Protein AF-A0A6N9SMT8-F1 (afdb_monomer)

Solvent-accessible surface area (backbone atoms only — not comparable to full-atom values): 4051 Å² total; per-residue (Å²): 124,60,95,87,56,70,89,83,45,89,57,44,68,62,53,46,66,69,45,44,70,58,43,58,58,44,51,75,76,48,76,59,62,83,89,44,72,56,46,66,60,53,52,50,51,53,51,50,51,51,49,55,52,50,51,52,51,50,52,55,53,54,64,72,76,107

Secondary structure (DSSP, 8-state):
--TTS-TT-TTHHHHHHHHHHHHHHHTTT---BTTB--HHHHHHHHHHHHHHHHHHHHHHHHHHH-

Radius of gyration: 16.3 Å; Cα contacts (8 Å, |Δi|>4): 21; chains: 1; bounding box: 46×19×41 Å

Nearest PDB structures (foldseek):
  7xzi-assembly1_D  TM=7.567E-01  e=1.176E+00  Chlamydomonas reinhardtii

Foldseek 3Di:
DAPPDDPPDPCVVVVCVVCVVVLVVQCVPDPAPVPHDCSVVVVVVVVVVCVVVVVVVVVVVVVVVD

Sequence (66 aa):
MLSWVNPYSPLLGAVEGLVHPFLRVLRRFIRPLGSIDLSPVILMLFFQFSLTVGVGALEMLVQRFM

pLDDT: mean 89.57, std 9.47, range [47.53, 98.25]

Mean predicted aligned error: 5.24 Å

Structure (mmCIF, N/CA/C/O backbone):
data_AF-A0A6N9SMT8-F1
#
_entry.id   AF-A0A6N9SMT8-F1
#
loop_
_atom_site.group_PDB
_atom_site.id
_atom_site.type_symbol
_atom_site.label_atom_id
_atom_site.label_alt_id
_atom_site.label_comp_id
_atom_site.label_asym_id
_atom_site.label_entity_id
_atom_site.label_seq_id
_atom_site.pdbx_PDB_ins_code
_atom_site.Cartn_x
_atom_site.Cartn_y
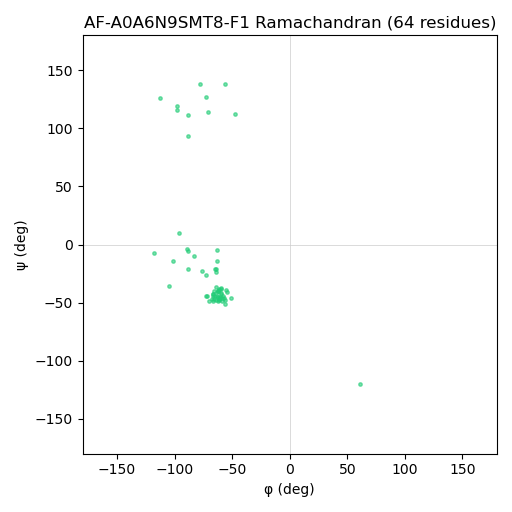_atom_site.Cartn_z
_atom_site.occupancy
_atom_site.B_iso_or_equiv
_atom_site.auth_seq_id
_atom_site.auth_comp_id
_atom_site.auth_asym_id
_atom_site.auth_atom_id
_atom_site.pdbx_PDB_model_num
ATOM 1 N N . MET A 1 1 ? -14.150 -7.545 14.615 1.00 47.53 1 MET A N 1
ATOM 2 C CA . MET A 1 1 ? -12.702 -7.252 14.609 1.00 47.53 1 MET A CA 1
ATOM 3 C C . MET A 1 1 ? -12.045 -8.292 13.726 1.00 47.53 1 MET A C 1
ATOM 5 O O . MET A 1 1 ? -12.407 -9.454 13.855 1.00 47.53 1 MET A O 1
ATOM 9 N N . LEU A 1 2 ? -11.194 -7.884 12.781 1.00 59.19 2 LEU A N 1
ATOM 10 C CA . LEU A 1 2 ? -10.410 -8.800 11.945 1.00 59.19 2 LEU A CA 1
ATOM 11 C C . LEU A 1 2 ? -9.766 -9.858 12.857 1.00 59.19 2 LEU A C 1
ATOM 13 O O . LEU A 1 2 ? -8.911 -9.499 13.654 1.00 59.19 2 LEU A O 1
ATOM 17 N N . SER A 1 3 ? -10.159 -11.135 12.782 1.00 63.00 3 SER A N 1
ATOM 18 C CA . SER A 1 3 ? -9.668 -12.180 13.710 1.00 63.00 3 SER A CA 1
ATOM 19 C C . SER A 1 3 ? -8.154 -12.441 13.628 1.00 63.00 3 SER A C 1
ATOM 21 O O . SER A 1 3 ? -7.622 -13.224 14.403 1.00 63.00 3 SER A O 1
ATOM 23 N N . TRP A 1 4 ? -7.471 -11.786 12.690 1.00 71.56 4 TRP A N 1
ATOM 24 C CA . TRP A 1 4 ? -6.067 -11.970 12.329 1.00 71.56 4 TRP A CA 1
ATOM 25 C C . TRP A 1 4 ? -5.242 -10.692 12.570 1.00 71.56 4 TRP A C 1
ATOM 27 O O . TRP A 1 4 ? -4.024 -10.718 12.429 1.00 71.56 4 TRP A O 1
ATOM 37 N N . VAL A 1 5 ? -5.891 -9.568 12.910 1.00 74.12 5 VAL A N 1
ATOM 38 C CA . VAL A 1 5 ? -5.235 -8.291 13.233 1.00 74.12 5 VAL A CA 1
ATOM 39 C C . VAL A 1 5 ? -5.465 -7.994 14.707 1.00 74.12 5 VAL A C 1
ATOM 41 O O . VAL A 1 5 ? -6.603 -7.978 15.167 1.00 74.12 5 VAL A O 1
ATOM 44 N N . ASN A 1 6 ? -4.382 -7.751 15.447 1.00 82.06 6 ASN A N 1
ATOM 45 C CA . ASN A 1 6 ? -4.447 -7.432 16.871 1.00 82.06 6 ASN A CA 1
ATOM 46 C C . ASN A 1 6 ? -5.025 -6.013 17.089 1.00 82.06 6 ASN A C 1
ATOM 48 O O . ASN A 1 6 ? -4.341 -5.041 16.752 1.00 82.06 6 ASN A O 1
ATOM 52 N N . PRO A 1 7 ? -6.222 -5.865 17.698 1.00 80.69 7 PRO A N 1
ATOM 53 C CA . PRO A 1 7 ? -6.848 -4.561 17.939 1.00 80.69 7 PRO A CA 1
ATOM 54 C C . PRO A 1 7 ? -6.067 -3.673 18.915 1.00 80.69 7 PRO A C 1
ATOM 56 O O . PRO A 1 7 ? -6.241 -2.460 18.918 1.00 80.69 7 PRO A O 1
ATOM 59 N N . TYR A 1 8 ? -5.216 -4.272 19.748 1.00 86.81 8 TYR A N 1
ATOM 60 C CA . TYR A 1 8 ? -4.478 -3.587 20.810 1.00 86.81 8 TYR A CA 1
ATOM 61 C C . TYR A 1 8 ? -3.060 -3.177 20.389 1.00 86.81 8 TYR A C 1
ATOM 63 O O . TYR A 1 8 ? -2.251 -2.791 21.229 1.00 86.81 8 TYR A O 1
ATOM 71 N N . SER A 1 9 ? -2.725 -3.279 19.099 1.00 88.62 9 SER A N 1
ATOM 72 C CA . SER A 1 9 ? -1.409 -2.869 18.610 1.00 88.62 9 SER A CA 1
ATOM 73 C C . SER A 1 9 ? -1.276 -1.339 18.604 1.00 88.62 9 SER A C 1
ATOM 75 O O . SER A 1 9 ? -2.086 -0.669 17.960 1.00 88.62 9 SER A O 1
ATOM 77 N N . PRO A 1 10 ? -0.227 -0.761 19.221 1.00 90.69 10 PRO A N 1
ATOM 78 C CA . PRO A 1 10 ? 0.002 0.687 19.205 1.00 90.69 10 PRO A CA 1
ATOM 79 C C . PRO A 1 10 ? 0.274 1.229 17.792 1.00 90.69 10 PRO A C 1
ATOM 81 O O . PRO A 1 10 ? 0.079 2.412 17.533 1.00 90.69 10 PRO A O 1
ATOM 84 N N . LEU A 1 11 ? 0.692 0.365 16.860 1.00 92.06 11 LEU A N 1
ATOM 85 C CA . LEU A 1 11 ? 0.953 0.728 15.466 1.00 92.06 11 LEU A 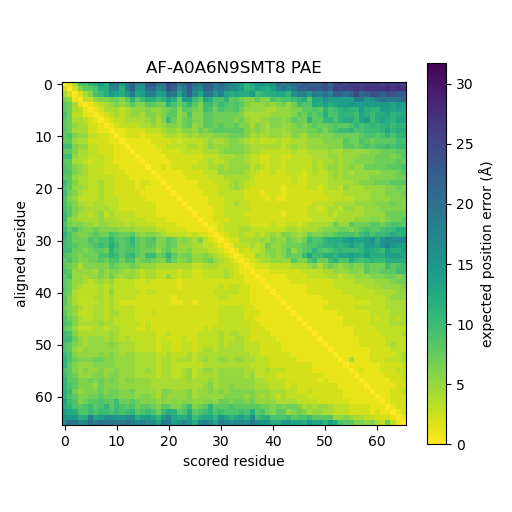CA 1
ATOM 86 C C . LEU A 1 11 ? -0.285 0.612 14.566 1.00 92.06 11 LEU A C 1
ATOM 88 O O . LEU A 1 11 ? -0.213 0.995 13.399 1.00 92.06 11 LEU A O 1
ATOM 92 N N . LEU A 1 12 ? -1.413 0.102 15.077 1.00 88.38 12 LEU A N 1
ATOM 93 C CA . LEU A 1 12 ? -2.598 -0.189 14.267 1.00 88.38 12 LEU A CA 1
ATOM 94 C C . LEU A 1 12 ? -3.083 1.042 13.498 1.00 88.38 12 LEU A C 1
ATOM 96 O O . LEU A 1 12 ? -3.279 0.955 12.292 1.00 88.38 12 LEU A O 1
ATOM 100 N N . GLY A 1 13 ? -3.198 2.195 14.163 1.00 89.50 13 GLY A N 1
ATOM 101 C CA . GLY A 1 13 ? -3.676 3.424 13.524 1.00 89.50 13 GLY A CA 1
ATOM 102 C C . GLY A 1 13 ? -2.755 3.927 12.408 1.00 89.50 13 GLY A C 1
ATOM 103 O O . GLY A 1 13 ? -3.233 4.384 11.372 1.00 89.50 13 GLY A O 1
ATOM 104 N N . ALA A 1 14 ? -1.436 3.789 12.578 1.00 92.69 14 ALA A N 1
ATOM 105 C CA . ALA A 1 14 ? -0.469 4.168 11.550 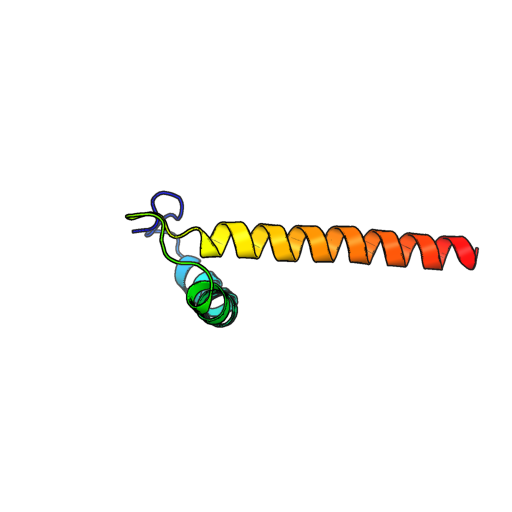1.00 92.69 14 ALA A CA 1
ATOM 106 C C . ALA A 1 14 ? -0.568 3.243 10.329 1.00 92.69 14 ALA A C 1
ATOM 108 O O . ALA A 1 14 ? -0.651 3.714 9.196 1.00 92.69 14 ALA A O 1
ATOM 109 N N . VAL A 1 15 ? -0.614 1.927 10.559 1.00 90.56 15 VAL A N 1
ATOM 110 C CA . VAL A 1 15 ? -0.738 0.938 9.482 1.00 90.56 15 VAL A CA 1
ATOM 111 C C . VAL A 1 15 ? -2.072 1.091 8.761 1.00 90.56 15 VAL A C 1
ATOM 113 O O . VAL A 1 15 ? -2.078 1.169 7.535 1.00 90.56 15 VAL A O 1
ATOM 116 N N . GLU A 1 16 ? -3.187 1.195 9.490 1.00 90.00 16 GLU A N 1
ATOM 117 C CA . GLU A 1 16 ? -4.506 1.422 8.899 1.00 90.00 16 GLU A CA 1
ATOM 118 C C . GLU A 1 16 ? -4.516 2.689 8.052 1.00 90.00 16 GLU A C 1
ATOM 120 O O . GLU A 1 16 ? -4.953 2.625 6.908 1.00 90.00 16 GLU A O 1
ATOM 125 N N . GLY A 1 17 ? -3.962 3.804 8.538 1.00 93.00 17 GLY A N 1
ATOM 126 C CA . GLY A 1 17 ? -3.854 5.041 7.763 1.00 93.00 17 GLY A CA 1
ATOM 127 C C . GLY A 1 17 ? -3.134 4.859 6.421 1.00 93.00 17 GLY A C 1
ATOM 128 O O . GLY A 1 17 ? -3.575 5.406 5.408 1.00 93.00 17 GLY A O 1
ATOM 129 N N . LEU A 1 18 ? -2.080 4.037 6.390 1.00 93.31 18 LEU A N 1
ATOM 130 C CA . LEU A 1 18 ? -1.318 3.742 5.175 1.00 93.31 18 LEU A CA 1
ATOM 131 C C . LEU A 1 18 ? -2.079 2.830 4.206 1.00 93.31 18 LEU A C 1
ATOM 133 O O . LEU A 1 18 ? -2.090 3.078 3.000 1.00 93.31 18 LEU A O 1
ATOM 137 N N . VAL A 1 19 ? -2.722 1.774 4.709 1.00 93.12 19 VAL A N 1
ATOM 138 C CA . VAL A 1 19 ? -3.356 0.763 3.846 1.00 93.12 19 VAL A CA 1
ATOM 139 C C . VAL A 1 19 ? -4.798 1.106 3.469 1.00 93.12 19 VAL A C 1
ATOM 141 O O . VAL A 1 19 ? -5.299 0.620 2.454 1.00 93.12 19 VAL A O 1
ATOM 144 N N . HIS A 1 20 ? -5.475 1.965 4.238 1.00 93.31 20 HIS A N 1
ATOM 145 C CA . HIS A 1 20 ? -6.886 2.306 4.058 1.00 93.31 20 HIS A CA 1
ATOM 146 C C . HIS A 1 20 ? -7.280 2.735 2.634 1.00 93.31 20 HIS A C 1
ATOM 148 O O . HIS A 1 20 ? -8.301 2.234 2.150 1.00 93.31 20 HIS A O 1
ATOM 154 N N . PRO A 1 21 ? -6.549 3.621 1.920 1.00 94.69 21 PRO A N 1
ATOM 155 C CA . PRO A 1 21 ? -6.935 3.996 0.558 1.00 94.69 21 PRO A CA 1
ATOM 156 C C . PRO A 1 21 ? -6.941 2.794 -0.397 1.00 94.69 21 PRO A C 1
ATOM 158 O O . PRO A 1 21 ? -7.871 2.653 -1.192 1.00 94.69 21 PRO A O 1
ATOM 161 N N . PHE A 1 22 ? -5.973 1.887 -0.269 1.00 95.00 22 PHE A N 1
ATOM 162 C CA . PHE A 1 22 ? -5.883 0.681 -1.092 1.00 95.00 22 PHE A CA 1
ATOM 163 C C . PHE A 1 22 ? -6.965 -0.337 -0.731 1.00 95.00 22 PHE A C 1
ATOM 165 O O . PHE A 1 22 ? -7.655 -0.852 -1.612 1.00 95.00 22 PHE A O 1
ATOM 172 N N . LEU A 1 23 ? -7.186 -0.568 0.568 1.00 92.56 23 LEU A N 1
ATOM 173 C CA . LEU A 1 23 ? -8.260 -1.438 1.045 1.00 92.56 23 LEU A CA 1
ATOM 174 C C . LEU A 1 23 ? -9.633 -0.932 0.597 1.00 92.56 23 LEU A C 1
ATOM 176 O O . LEU A 1 23 ? -10.480 -1.733 0.215 1.00 92.56 23 LEU A O 1
ATOM 180 N N . ARG A 1 24 ? -9.858 0.388 0.583 1.00 93.31 24 ARG A N 1
ATOM 181 C CA . ARG A 1 24 ? -11.112 0.986 0.103 1.00 93.31 24 ARG A CA 1
ATOM 182 C C . ARG A 1 24 ? -11.369 0.665 -1.367 1.00 93.31 24 ARG A C 1
ATOM 184 O O . ARG A 1 24 ? -12.519 0.442 -1.730 1.00 93.31 24 ARG A O 1
ATOM 191 N N . VAL A 1 25 ? -10.330 0.648 -2.203 1.00 93.12 25 VAL A N 1
ATOM 192 C CA . VAL A 1 25 ? -10.451 0.254 -3.613 1.00 93.12 25 VAL A CA 1
ATOM 193 C C . VAL A 1 25 ? -10.731 -1.242 -3.720 1.00 93.12 25 VAL A C 1
ATOM 195 O O . VAL A 1 25 ? -11.694 -1.622 -4.380 1.00 93.12 25 VAL A O 1
ATOM 198 N N . LEU A 1 26 ? -9.965 -2.085 -3.024 1.00 93.12 26 LEU A N 1
ATOM 199 C CA . LEU A 1 26 ? -10.141 -3.541 -3.065 1.00 93.12 26 LEU A CA 1
ATOM 200 C C . LEU A 1 26 ? -11.536 -3.980 -2.603 1.00 93.12 26 LEU A C 1
ATOM 202 O O . LEU A 1 26 ? -12.174 -4.798 -3.263 1.00 93.12 26 LEU A O 1
ATOM 206 N N . ARG A 1 27 ? -12.054 -3.373 -1.529 1.00 92.00 27 ARG A N 1
ATOM 207 C CA . ARG A 1 27 ? -13.398 -3.638 -0.987 1.00 92.00 27 ARG A CA 1
ATOM 208 C C . ARG A 1 27 ? -14.538 -3.283 -1.948 1.00 92.00 27 ARG A C 1
ATOM 210 O O . ARG A 1 27 ? -15.665 -3.708 -1.719 1.00 92.00 27 ARG A O 1
ATOM 217 N N . ARG A 1 28 ? -14.287 -2.522 -3.025 1.00 91.69 28 ARG A N 1
ATOM 218 C CA . ARG A 1 28 ? -15.286 -2.308 -4.093 1.00 91.69 28 ARG A CA 1
ATOM 219 C C . ARG A 1 28 ? -15.478 -3.550 -4.961 1.00 91.69 28 ARG A C 1
ATOM 221 O O . ARG A 1 28 ? -16.547 -3.720 -5.535 1.00 91.69 28 ARG A O 1
ATOM 228 N N . PHE A 1 29 ? -14.456 -4.396 -5.055 1.00 90.75 29 PHE A N 1
ATOM 229 C CA . P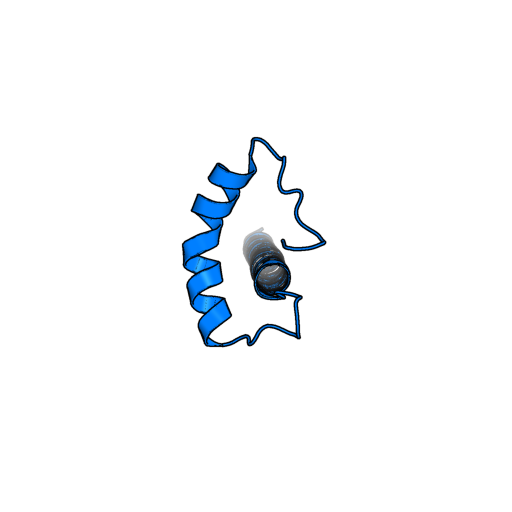HE A 1 29 ? -14.451 -5.593 -5.895 1.00 90.75 29 PHE A CA 1
ATOM 230 C C . PHE A 1 29 ? -14.618 -6.871 -5.071 1.00 90.75 29 PHE A C 1
ATOM 232 O O . PHE A 1 29 ? -15.274 -7.814 -5.505 1.00 90.75 29 PHE A O 1
ATOM 239 N N . ILE A 1 30 ? -14.050 -6.893 -3.866 1.00 85.38 30 ILE A N 1
ATOM 240 C CA . ILE A 1 30 ? -14.048 -8.052 -2.980 1.00 85.38 30 ILE A CA 1
ATOM 241 C C . ILE A 1 30 ? -15.173 -7.885 -1.966 1.00 85.38 30 ILE A C 1
ATOM 243 O O . ILE A 1 30 ? -15.146 -6.982 -1.128 1.00 85.38 30 ILE A O 1
ATOM 247 N N . ARG A 1 31 ? -16.163 -8.778 -2.022 1.00 81.38 31 ARG A N 1
ATOM 248 C CA . ARG A 1 31 ? -17.178 -8.881 -0.970 1.00 81.38 31 ARG A CA 1
ATOM 249 C C . ARG A 1 31 ? -16.582 -9.629 0.231 1.00 81.38 31 ARG A C 1
ATOM 251 O O . ARG A 1 31 ? -15.895 -10.628 0.015 1.00 81.38 31 ARG A O 1
ATOM 258 N N . PRO A 1 32 ? -16.841 -9.192 1.476 1.00 79.94 32 PRO A N 1
ATOM 259 C CA . PRO A 1 32 ? -16.440 -9.942 2.663 1.00 79.94 32 PRO A CA 1
ATOM 260 C C . PRO A 1 32 ? -17.005 -11.368 2.631 1.00 79.94 32 PRO A C 1
ATOM 262 O O . PRO A 1 32 ? -18.170 -11.567 2.275 1.00 79.94 32 PRO A O 1
ATOM 265 N N . LEU A 1 33 ? -16.196 -12.358 3.015 1.00 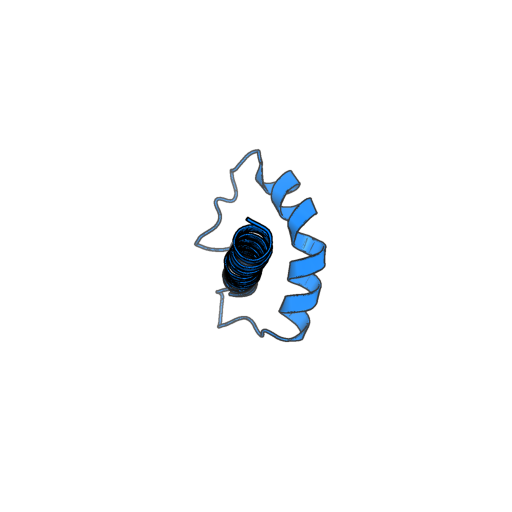83.81 33 LEU A N 1
ATOM 266 C CA . LEU A 1 33 ? -16.659 -13.735 3.182 1.00 83.81 33 LEU A CA 1
ATOM 267 C C . LEU A 1 33 ? -17.166 -13.901 4.615 1.00 83.81 33 LEU A C 1
ATOM 269 O O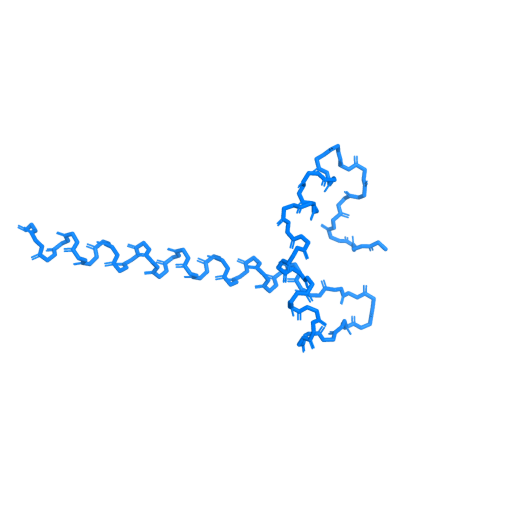 . LEU A 1 33 ? -16.398 -14.154 5.544 1.00 83.81 33 LEU A O 1
ATOM 273 N N . GLY A 1 34 ? -18.472 -13.704 4.802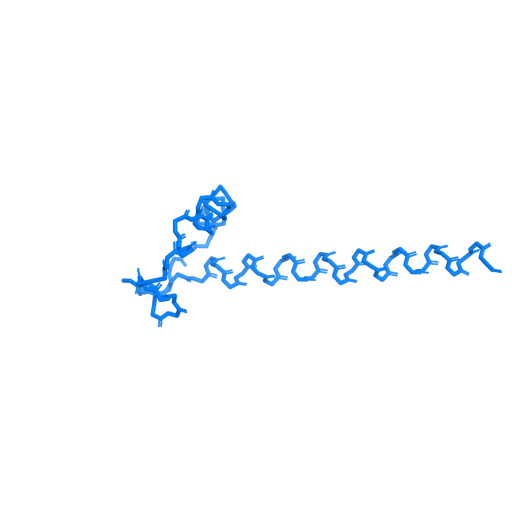 1.00 83.81 34 GLY A N 1
ATOM 274 C CA . GLY A 1 34 ? -19.076 -13.684 6.133 1.00 83.81 34 GLY A CA 1
ATOM 275 C C . GLY A 1 34 ? -18.478 -12.563 6.988 1.00 83.81 34 GLY A C 1
ATOM 276 O O . GLY A 1 34 ? -18.564 -11.392 6.625 1.00 83.81 34 GLY A O 1
ATOM 277 N N . SER A 1 35 ? -17.859 -12.917 8.116 1.00 79.88 35 SER A N 1
ATOM 278 C CA . SER A 1 35 ? -17.184 -11.974 9.022 1.00 79.88 35 SER A CA 1
ATOM 279 C C . SER A 1 35 ? -15.708 -11.724 8.684 1.00 79.88 35 SER A C 1
ATOM 281 O O . SER A 1 35 ? -15.062 -10.906 9.345 1.00 79.88 35 SER A O 1
ATOM 283 N N . ILE A 1 36 ? -15.162 -12.416 7.677 1.00 83.31 36 ILE A N 1
ATOM 284 C CA . ILE A 1 36 ? -13.749 -12.339 7.302 1.00 83.31 36 ILE A CA 1
ATOM 285 C C . ILE A 1 36 ? -13.589 -11.369 6.131 1.00 83.31 36 ILE A C 1
ATOM 287 O O . ILE A 1 36 ? -14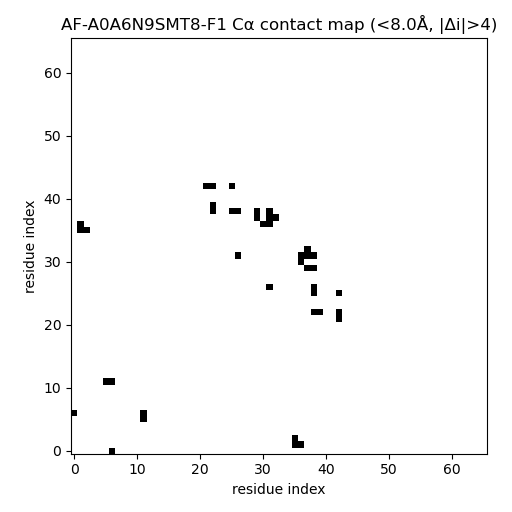.116 -11.575 5.036 1.00 83.31 36 ILE A O 1
ATOM 291 N N . ASP A 1 37 ? -12.812 -10.312 6.356 1.00 85.81 37 ASP A N 1
ATOM 292 C CA . ASP A 1 37 ? -12.360 -9.416 5.295 1.00 85.81 37 ASP A CA 1
ATOM 293 C C . ASP A 1 37 ? -11.048 -9.954 4.707 1.00 85.81 37 ASP A C 1
ATOM 295 O O . ASP A 1 37 ? -10.015 -9.967 5.376 1.00 85.81 37 ASP A O 1
ATOM 299 N N . LEU A 1 38 ? -11.100 -10.413 3.453 1.00 89.12 38 LEU A N 1
ATOM 300 C CA . LEU A 1 38 ? -9.937 -10.910 2.709 1.00 89.12 38 LEU A CA 1
ATOM 301 C C . LEU A 1 38 ? -9.119 -9.795 2.047 1.00 89.12 38 LEU A C 1
ATOM 303 O O . LEU A 1 38 ? -8.016 -10.053 1.562 1.00 89.12 38 LEU A O 1
ATOM 307 N N . SER A 1 39 ? -9.630 -8.561 2.028 1.00 90.31 39 SER A N 1
ATOM 308 C CA . SER A 1 39 ? -8.969 -7.430 1.372 1.00 90.31 39 SER A CA 1
ATOM 309 C C . SER A 1 39 ? -7.525 -7.213 1.853 1.00 90.31 39 SER A C 1
ATOM 311 O O . SER A 1 39 ? -6.674 -6.975 0.998 1.00 90.31 39 SER A O 1
ATOM 313 N N . PRO A 1 40 ? -7.188 -7.337 3.158 1.00 89.38 40 PRO A N 1
ATOM 314 C CA . PRO A 1 40 ? -5.810 -7.184 3.629 1.00 89.38 40 PRO A CA 1
ATOM 315 C C . PRO A 1 40 ? -4.851 -8.240 3.073 1.00 89.38 40 PRO A C 1
ATOM 317 O O . PRO A 1 40 ? -3.759 -7.900 2.624 1.00 89.38 40 PRO A O 1
ATOM 320 N N . VAL A 1 41 ? -5.267 -9.510 3.051 1.00 91.00 41 VAL A N 1
ATOM 321 C CA . VAL A 1 41 ? -4.441 -10.610 2.530 1.00 91.00 41 VAL A CA 1
ATOM 322 C C . VAL A 1 41 ? -4.238 -10.452 1.028 1.00 91.00 41 VAL A C 1
ATOM 324 O O . VAL A 1 41 ? -3.117 -10.566 0.541 1.00 91.00 41 VAL A O 1
ATOM 327 N N . ILE A 1 42 ? -5.300 -10.126 0.290 1.00 93.19 42 ILE A N 1
ATOM 328 C CA . ILE A 1 42 ? -5.217 -9.915 -1.159 1.00 93.19 42 ILE A CA 1
ATOM 329 C C . ILE A 1 42 ? -4.315 -8.717 -1.479 1.00 93.19 42 ILE A C 1
ATOM 331 O O . ILE A 1 42 ? -3.497 -8.801 -2.393 1.00 93.19 42 ILE A O 1
ATOM 335 N N . LEU A 1 43 ? -4.404 -7.633 -0.703 1.00 93.38 43 LEU A N 1
ATOM 336 C CA . LEU A 1 43 ? -3.520 -6.479 -0.854 1.00 93.38 43 LEU A CA 1
ATOM 337 C C . LEU A 1 43 ? -2.048 -6.860 -0.632 1.00 93.38 43 LEU A C 1
ATOM 339 O O . LEU A 1 43 ? -1.194 -6.486 -1.434 1.00 93.38 43 LEU A O 1
ATOM 343 N N . MET A 1 44 ? -1.757 -7.634 0.420 1.00 93.56 44 MET A N 1
ATOM 344 C CA . MET A 1 44 ? -0.410 -8.152 0.683 1.00 93.56 44 MET A CA 1
ATOM 345 C C . MET A 1 44 ? 0.108 -8.997 -0.479 1.00 93.56 44 MET A C 1
ATOM 347 O O . MET A 1 44 ? 1.217 -8.760 -0.948 1.00 93.56 44 MET A O 1
ATOM 351 N N . LEU A 1 45 ? -0.689 -9.948 -0.972 1.00 95.56 45 LEU A N 1
ATOM 352 C CA . LEU A 1 45 ? -0.295 -10.813 -2.086 1.00 95.56 45 LEU A CA 1
ATOM 353 C C . LEU A 1 45 ? -0.033 -10.017 -3.366 1.00 95.56 45 LEU A C 1
ATOM 355 O O . LEU A 1 45 ? 0.935 -10.290 -4.071 1.00 95.56 45 LEU A O 1
ATOM 359 N N . PHE A 1 46 ? -0.857 -9.006 -3.644 1.00 96.19 46 PHE A N 1
ATOM 360 C CA . PHE A 1 46 ? -0.670 -8.129 -4.795 1.00 96.19 46 PHE A CA 1
ATOM 361 C C . PHE A 1 46 ? 0.661 -7.370 -4.724 1.00 96.19 46 PHE A C 1
ATOM 363 O O . PHE A 1 46 ? 1.420 -7.363 -5.697 1.00 96.19 46 PHE A O 1
ATOM 370 N N . PHE A 1 47 ? 0.976 -6.764 -3.574 1.00 95.94 47 PHE A N 1
ATOM 371 C CA . PHE A 1 47 ? 2.249 -6.066 -3.393 1.00 95.94 47 PHE A CA 1
ATOM 372 C C . PHE A 1 47 ? 3.437 -7.022 -3.417 1.00 95.94 47 PHE A C 1
ATOM 374 O O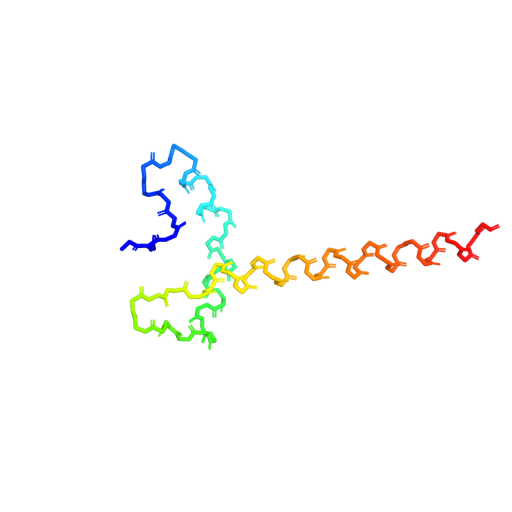 . PHE A 1 47 ? 4.421 -6.734 -4.089 1.00 95.94 47 PHE A O 1
ATOM 381 N N . GLN A 1 48 ? 3.331 -8.175 -2.756 1.00 96.69 48 GLN A N 1
ATOM 382 C CA . GLN A 1 48 ? 4.366 -9.205 -2.762 1.00 96.69 48 GLN A CA 1
ATOM 383 C C . GLN A 1 48 ? 4.695 -9.640 -4.192 1.00 96.69 48 GLN A C 1
ATOM 385 O O . GLN A 1 48 ? 5.855 -9.616 -4.591 1.00 96.69 48 GLN A O 1
ATOM 390 N N . PHE A 1 49 ? 3.676 -9.982 -4.981 1.00 98.25 49 PHE A N 1
ATOM 391 C CA . PHE A 1 49 ? 3.854 -10.401 -6.366 1.00 98.25 49 PHE A CA 1
ATOM 392 C C . PHE A 1 49 ? 4.464 -9.287 -7.223 1.00 98.25 49 PHE A C 1
ATOM 394 O O . PHE A 1 49 ? 5.423 -9.528 -7.952 1.00 98.25 49 PHE A O 1
ATOM 401 N N . SER A 1 50 ? 3.956 -8.059 -7.089 1.00 97.94 50 SER A N 1
ATOM 402 C CA . SER A 1 50 ? 4.467 -6.896 -7.825 1.00 97.94 50 SER A CA 1
ATOM 403 C C . SER A 1 50 ? 5.940 -6.624 -7.515 1.00 97.94 50 SER A C 1
ATOM 405 O O . SER A 1 50 ? 6.719 -6.356 -8.427 1.00 97.94 50 SER A O 1
ATOM 407 N N . LEU A 1 51 ? 6.335 -6.731 -6.243 1.00 97.81 51 LEU A N 1
ATOM 408 C CA . LEU A 1 51 ? 7.723 -6.571 -5.815 1.00 97.81 51 LEU A CA 1
ATOM 409 C C . LEU A 1 51 ? 8.604 -7.698 -6.351 1.00 97.81 51 LEU A C 1
ATOM 411 O O . LEU A 1 51 ? 9.642 -7.415 -6.936 1.00 97.81 51 LEU A O 1
ATOM 415 N N . THR A 1 52 ? 8.193 -8.959 -6.203 1.00 97.94 52 THR A N 1
ATOM 416 C CA . THR A 1 52 ? 8.972 -10.109 -6.682 1.00 97.94 52 THR A CA 1
ATOM 417 C C . THR A 1 52 ? 9.183 -10.056 -8.196 1.00 97.94 52 THR A C 1
ATOM 419 O O . THR A 1 52 ? 10.309 -10.217 -8.660 1.00 97.94 52 THR A O 1
ATOM 422 N N . VAL A 1 53 ? 8.132 -9.778 -8.972 1.00 98.25 53 VAL A N 1
ATOM 423 C CA . VAL A 1 53 ? 8.241 -9.643 -10.432 1.00 98.25 53 VAL A CA 1
ATOM 424 C C . VAL A 1 53 ? 9.071 -8.419 -10.811 1.00 98.25 53 VAL A C 1
ATOM 426 O O . VAL A 1 53 ? 9.911 -8.509 -11.701 1.00 98.25 53 VAL A O 1
ATOM 429 N N . GLY A 1 54 ? 8.864 -7.287 -10.134 1.00 98.06 54 GLY A N 1
ATOM 430 C CA . GLY A 1 54 ? 9.610 -6.058 -10.391 1.00 98.06 54 GLY A CA 1
ATOM 431 C C . GLY A 1 54 ? 11.108 -6.230 -10.152 1.00 98.06 54 GLY A C 1
ATOM 432 O O . GLY A 1 54 ? 11.907 -5.867 -11.009 1.00 98.06 54 GLY A O 1
ATOM 433 N N . VAL A 1 55 ? 11.489 -6.840 -9.029 1.00 98.06 55 VAL A N 1
ATOM 434 C CA . VAL A 1 55 ? 12.890 -7.152 -8.719 1.00 98.06 55 VAL A CA 1
ATOM 435 C C . VAL A 1 55 ? 13.468 -8.114 -9.752 1.00 98.06 55 VAL A C 1
ATOM 437 O O . VAL A 1 55 ? 14.505 -7.803 -10.325 1.00 98.06 55 VAL A O 1
ATOM 440 N N . GLY A 1 56 ? 12.774 -9.208 -10.078 1.00 97.69 56 GLY A N 1
ATOM 441 C CA . GLY A 1 56 ? 13.253 -10.150 -11.096 1.00 97.69 56 GLY A CA 1
ATOM 442 C C . GLY A 1 56 ? 13.428 -9.505 -12.478 1.00 97.69 56 GLY A C 1
ATOM 443 O O . GLY A 1 56 ? 14.397 -9.779 -13.184 1.00 97.69 56 GLY A O 1
ATOM 444 N N . ALA A 1 57 ? 12.536 -8.588 -12.860 1.00 97.12 57 ALA A N 1
ATOM 445 C CA . ALA A 1 57 ? 12.672 -7.825 -14.099 1.00 97.12 57 ALA A CA 1
ATOM 446 C C . ALA A 1 57 ? 13.888 -6.885 -14.068 1.00 97.12 57 ALA A C 1
ATOM 448 O O . ALA A 1 57 ? 14.604 -6.773 -15.063 1.00 97.12 57 ALA A O 1
ATOM 449 N N . LEU A 1 58 ? 14.147 -6.230 -12.932 1.00 97.44 58 LEU A N 1
ATOM 450 C CA . LEU A 1 58 ? 15.335 -5.395 -12.751 1.00 97.44 58 LEU A CA 1
ATOM 451 C C . LEU A 1 58 ? 16.620 -6.225 -12.813 1.00 97.44 58 LEU A C 1
ATOM 453 O O . LEU A 1 58 ? 17.552 -5.831 -13.507 1.00 97.44 58 LEU A O 1
ATOM 457 N N . GLU A 1 59 ? 16.660 -7.383 -12.154 1.00 97.38 59 GLU A N 1
ATOM 458 C CA . GLU A 1 59 ? 17.790 -8.317 -12.212 1.00 97.38 59 GLU A CA 1
ATOM 459 C C . GLU A 1 59 ? 18.074 -8.754 -13.653 1.00 97.38 59 GLU A C 1
ATOM 461 O O . GLU A 1 59 ? 19.220 -8.703 -14.098 1.00 97.38 59 GLU A O 1
ATOM 466 N N . MET A 1 60 ? 17.029 -9.089 -14.415 1.00 96.19 60 MET A N 1
ATOM 467 C CA . MET A 1 60 ? 17.151 -9.458 -15.827 1.00 96.19 60 MET A CA 1
ATOM 468 C C . MET A 1 60 ? 17.712 -8.314 -16.682 1.00 96.19 60 MET A C 1
ATOM 470 O O . MET A 1 60 ? 18.524 -8.549 -17.577 1.00 96.19 60 MET A O 1
ATOM 474 N N . LEU A 1 61 ? 17.300 -7.069 -16.423 1.00 96.75 61 LEU A N 1
ATOM 475 C CA . LEU A 1 61 ? 17.855 -5.906 -17.113 1.00 96.75 61 LEU A CA 1
ATOM 476 C C . LEU A 1 61 ? 19.327 -5.707 -16.755 1.00 96.75 61 LEU A C 1
ATOM 478 O O . LEU A 1 61 ? 20.140 -5.546 -17.656 1.00 96.75 61 LEU A O 1
ATOM 482 N N . VAL A 1 62 ? 19.683 -5.769 -15.472 1.00 97.38 62 VAL A N 1
ATOM 483 C CA . VAL A 1 62 ? 21.072 -5.616 -15.012 1.00 97.38 62 VAL A CA 1
ATOM 484 C C . VAL A 1 62 ? 21.979 -6.678 -15.641 1.00 97.38 62 VAL A C 1
ATOM 486 O O . VAL A 1 62 ? 23.018 -6.326 -16.192 1.00 97.38 62 VAL A O 1
ATOM 489 N N . GLN A 1 63 ? 21.558 -7.947 -15.650 1.00 95.56 63 GLN A N 1
ATOM 490 C CA . GLN A 1 63 ? 22.298 -9.048 -16.282 1.00 95.56 63 GLN A CA 1
ATOM 491 C C . GLN A 1 63 ? 22.435 -8.908 -17.799 1.00 95.56 63 GLN A C 1
ATOM 493 O O . GLN A 1 63 ? 23.335 -9.487 -18.387 1.00 95.56 63 GLN A O 1
ATOM 498 N N . ARG A 1 64 ? 21.541 -8.166 -18.455 1.00 94.50 64 ARG A N 1
ATOM 499 C CA . ARG A 1 64 ? 21.630 -7.911 -19.895 1.00 94.50 64 ARG A CA 1
ATOM 500 C C . ARG A 1 64 ? 22.697 -6.869 -20.248 1.00 94.50 64 ARG A C 1
ATOM 502 O O . ARG A 1 64 ? 23.128 -6.827 -21.398 1.00 94.50 64 ARG A O 1
ATOM 509 N N . PHE A 1 65 ? 23.068 -6.006 -19.302 1.00 89.19 65 PHE A N 1
ATOM 510 C CA . PHE A 1 65 ? 24.051 -4.935 -19.501 1.00 89.19 65 PHE A CA 1
ATOM 511 C C . PHE A 1 65 ? 25.448 -5.254 -18.944 1.00 89.19 65 PHE A C 1
ATOM 513 O O . PHE A 1 65 ? 26.384 -4.528 -19.278 1.00 89.19 65 PHE A O 1
ATOM 520 N N . MET A 1 66 ? 25.586 -6.287 -18.106 1.00 82.06 66 MET A N 1
ATOM 521 C CA . MET A 1 66 ? 26.875 -6.834 -17.652 1.00 82.06 66 MET A CA 1
ATOM 522 C C . MET A 1 66 ? 27.307 -7.996 -18.541 1.00 82.06 66 MET A C 1
ATOM 524 O O . MET A 1 66 ? 28.517 -8.064 -18.845 1.00 82.06 66 MET A O 1
#